Protein 6RNZ (pdb70)

Secondary structure (DSSP, 8-state):
--HHHHHHHHHHHTT--HHHHHHHHT--HHHHHHHHHTSSPPPHHHHHHHHHHTTS-HHHHHTT--/--HHHHHHHHHHHTT--HHHHHHHHT--HHHHHHHHHTSS---HHHHHHHHHHTT--HHHHHTT--

B-factor: mean 19.02, std 15.64, range [5.88, 116.11]

InterPro domains:
  IPR001387 Cro/C1-type, helix-turn-helix domain [PF01381] (7-60)
  IPR001387 Cro/C1-type, helix-turn-helix domain [PS50943] (7-61)
  IPR001387 Cro/C1-type, helix-turn-helix domain [SM00530] (6-61)
  IPR001387 Cro/C1-type, helix-turn-helix domain [cd00093] (5-61)
 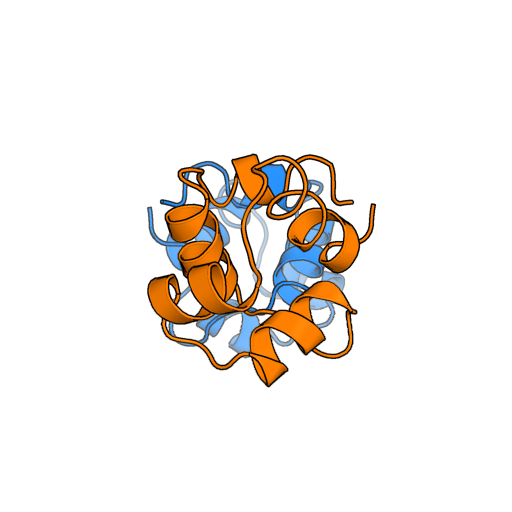 IPR010982 Lambda repressor-like, DNA-binding domain superfamily [G3DSA:1.10.260.40] (1-67)
  IPR010982 Lambda repressor-like, DNA-binding domain superfamily [SSF47413] (1-66)
  IPR050807 Transcriptional regulat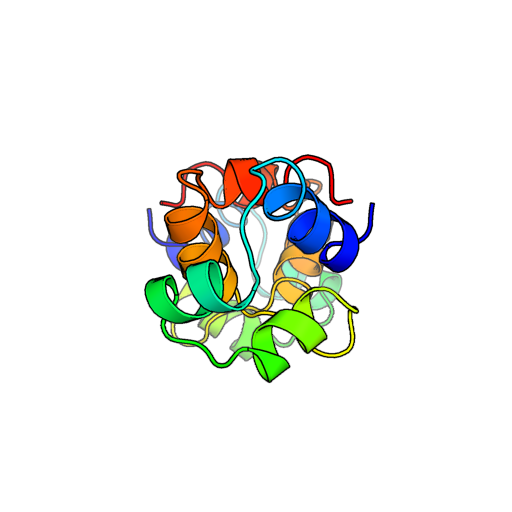or/dioxygenase, bacterial-type [PTHR46797] (2-64)

CATH classification: 1.10.260.40

Sequence (132 aa):
MKLHERLRELRSSEERGLRLKDVAEVAQISVPYLSDLERRGRTTNPSLLETLQTLAGAYNITVHDLLEGVEMKLHERLREELRSSEERGLRLKDVAEVAQISVPYLSDLERGRTTNPSLLETLQTLAGAYNITVVHDLLEGVE

Nearest PDB structures (foldseek):
  6rnz-assembly2_B  TM=1.015E+00  e=2.148E-10  Deinococcus deserti
  6jq1-assembly1_A  TM=9.965E-01  e=1.510E-09  Deinococcus geothermalis DSM 11300
  6rnx-assembly1_B  TM=9.861E-01  e=2.314E-09  Deinococcus deserti VCD115
  6rnx-assembly1_A  TM=9.970E-01  e=3.769E-09  Deinococcus deserti VCD115
  1y7y-assembly1_B  TM=9.563E-01  e=2.634E-04  Aeromonas hydrophila

Foldseek 3Di:
DALLCLLVCLCVVVVHDLVVQCVQLVHDSVVSVCSNVVVDDDDVVSLQSSCVSSVHGSVVSCVPHD/DALLCLLVCLQVVVVHDLVVLCVQLVHDSVVNVCSNVVVDDDDPVSLQSSCVSSVHGSVVSCPPHD

Solvent-accessible surface area: 7805 Å² total; per-residue (Å²): 79,122,28,60,81,29,2,151,65,2,38,75,109,87,68,58,154,48,134,53,4,3,138,99,4,164,44,61,54,88,79,0,22,42,1,11,130,34,184,44,127,13,56,22,126,23,0,101,53,0,2,46,20,4,137,35,70,24,68,54,0,5,104,50,18,172,75,131,31,45,80,29,2,92,72,2,32,75,104,88,69,71,145,44,124,46,6,2,119,95,6,159,41,60,60,94,69,1,21,32,1,2,131,32,169,38,128,9,54,22,128,23,0,91,54,0,3,45,20,3,136,34,68,19,67,54,0,10,107,51,18,186

Organism: Deinococcus deserti (strain DSM 17065 / CIP 109153 / LMG 22923 / VCD115) (NCBI:txid546414)

Radius of gyration: 16.01 Å; Cα contacts (8 Å, |Δi|>4): 156; chains: 2; bounding box: 38×36×21 Å

Structure (mmCIF, N/CA/C/O backbone):
data_6RNZ
#
_entry.id   6RNZ
#
_cell.length_a   38.257
_cell.length_b   43.227
_cell.length_c   45.870
_cell.angle_alpha   90.00
_cell.angle_beta   106.66
_cell.angle_gamma   90.00
#
_symmetry.space_group_name_H-M   'P 1 21 1'
#
loop_
_entity.id
_entity.type
_entity.pdbx_description
1 polymer 'HTH-type transcriptional regulator DdrOC'
2 non-polymer GLYCEROL
3 water water
#
loop_
_atom_site.group_PDB
_atom_site.id
_atom_site.type_symbol
_atom_site.label_atom_id
_atom_site.label_alt_id
_atom_site.label_comp_id
_atom_site.label_asym_id
_atom_site.label_entity_id
_atom_site.label_seq_id
_atom_site.pdbx_PDB_ins_code
_atom_site.Cartn_x
_atom_site.Cartn_y
_atom_site.Cartn_z
_atom_site.occupancy
_atom_site.B_iso_or_equiv
_atom_site.auth_seq_id
_atom_site.auth_comp_id
_atom_site.auth_asym_id
_atom_site.auth_atom_id
_atom_site.pdbx_PDB_model_num
ATOM 1 N N . MET A 1 1 ? 7.621 -2.582 19.232 1.00 9.63 1 MET A N 1
ATOM 2 C CA . MET A 1 1 ? 7.019 -3.404 18.145 1.00 9.51 1 MET A CA 1
ATOM 3 C C . MET A 1 1 ? 6.907 -2.571 16.879 1.00 9.86 1 MET A C 1
ATOM 4 O O . MET A 1 1 ? 6.978 -1.346 16.937 1.00 10.30 1 MET A O 1
ATOM 9 N N . LYS A 1 2 ? 6.680 -3.244 15.759 1.00 10.39 2 LYS A N 1
ATOM 10 C CA . LYS A 1 2 ? 6.478 -2.555 14.500 1.00 10.09 2 LYS A CA 1
ATOM 11 C C . LYS A 1 2 ? 5.119 -1.873 14.480 1.00 8.96 2 LYS A C 1
ATOM 12 O O . LYS A 1 2 ? 4.192 -2.361 15.072 1.00 8.23 2 LYS A O 1
ATOM 18 N N . LEU A 1 3 ? 5.034 -0.746 13.784 1.00 9.24 3 LEU A N 1
ATOM 19 C CA . LEU A 1 3 ? 3.764 -0.096 13.685 1.00 7.68 3 LEU A CA 1
ATOM 20 C C . LEU A 1 3 ? 2.667 -1.006 13.182 1.00 7.14 3 LEU A C 1
ATOM 21 O O . LEU A 1 3 ? 1.548 -0.974 13.697 1.00 7.17 3 LEU A O 1
ATOM 26 N N . HIS A 1 4 ? 2.957 -1.838 12.160 1.00 7.65 4 HIS A N 1
ATOM 27 C CA . HIS A 1 4 ? 1.920 -2.748 11.710 1.00 7.29 4 HIS A CA 1
ATOM 28 C C . HIS A 1 4 ? 1.404 -3.698 12.762 1.00 8.28 4 HIS A C 1
ATOM 29 O O . HIS A 1 4 ? 0.196 -3.996 12.779 1.00 8.66 4 HIS A O 1
ATOM 36 N N . GLU A 1 5 ? 2.353 -4.199 13.558 1.00 8.21 5 GLU A N 1
ATOM 37 C CA . GLU A 1 5 ? 1.977 -5.053 14.665 1.00 8.06 5 GLU A CA 1
ATOM 38 C C . GLU A 1 5 ? 1.070 -4.354 15.701 1.00 7.14 5 GLU A C 1
ATOM 39 O O . GLU A 1 5 ? 0.115 -4.961 16.192 1.00 8.05 5 GLU A O 1
ATOM 45 N N . ARG A 1 6 ? 1.404 -3.129 15.951 1.00 7.08 6 ARG A N 1
ATOM 46 C CA . ARG A 1 6 ? 0.551 -2.314 16.820 1.00 7.22 6 ARG A CA 1
ATOM 47 C C . ARG A 1 6 ? -0.823 -2.105 16.263 1.00 6.46 6 ARG A C 1
ATOM 48 O O . ARG A 1 6 ? -1.850 -2.228 17.000 1.00 7.13 6 ARG A O 1
ATOM 56 N N . LEU A 1 7 ? -0.928 -1.775 14.957 1.00 6.77 7 LEU A N 1
ATOM 57 C CA . LEU A 1 7 ? -2.263 -1.609 14.370 1.00 6.60 7 LEU A CA 1
ATOM 58 C C . LEU A 1 7 ? -3.106 -2.906 14.536 1.00 7.45 7 LEU A C 1
ATOM 59 O O . LEU A 1 7 ? -4.287 -2.847 14.847 1.00 8.34 7 LEU A O 1
ATOM 64 N N . ARG A 1 8 ? -2.451 -4.037 14.222 1.00 7.85 8 ARG A N 1
ATOM 65 C CA . ARG A 1 8 ? -3.175 -5.264 14.359 1.00 8.04 8 ARG A CA 1
ATOM 66 C C . ARG A 1 8 ? -3.608 -5.546 15.788 1.00 8.23 8 ARG A C 1
ATOM 67 O O . ARG A 1 8 ? -4.766 -5.949 16.050 1.00 9.08 8 ARG A O 1
ATOM 75 N N . GLU A 1 9 ? -2.717 -5.298 16.736 1.00 7.86 9 GLU A N 1
ATOM 76 C CA . GLU A 1 9 ? -3.012 -5.455 18.183 1.00 7.64 9 GLU A CA 1
ATOM 77 C C . GLU A 1 9 ? -4.174 -4.613 18.611 1.00 7.39 9 GLU A C 1
ATOM 78 O O . GLU A 1 9 ? -5.084 -5.062 19.334 1.00 7.84 9 GLU A O 1
ATOM 84 N N . LEU A 1 10 ? -4.218 -3.355 18.152 1.00 7.26 10 LEU A N 1
ATOM 85 C CA . LEU A 1 10 ? -5.296 -2.457 18.613 1.00 6.87 10 LEU A CA 1
ATOM 86 C C . LEU A 1 10 ? -6.693 -3.001 18.220 1.00 7.06 10 LEU A C 1
ATOM 87 O O . LEU A 1 10 ? -7.661 -2.960 18.960 1.00 8.01 10 LEU A O 1
ATOM 92 N N . ARG A 1 11 ? -6.767 -3.533 16.996 1.00 6.22 11 ARG A N 1
ATOM 93 C CA . ARG A 1 11 ? -8.050 -4.134 16.506 1.00 7.34 11 ARG A CA 1
ATOM 94 C C . ARG A 1 11 ? -8.351 -5.401 17.297 1.00 7.95 11 ARG A C 1
ATOM 95 O O . ARG A 1 11 ? -9.470 -5.592 17.740 1.00 8.36 11 ARG A O 1
ATOM 103 N N A SER A 1 12 ? -7.365 -6.314 17.253 0.70 7.61 12 SER A N 1
ATOM 104 N N B SER A 1 12 ? -7.370 -6.315 17.273 0.30 7.94 12 SER A N 1
ATOM 105 C CA A SER A 1 12 ? -7.566 -7.657 17.879 0.70 8.61 12 SER A CA 1
ATOM 106 C CA B SER A 1 12 ? -7.570 -7.650 17.879 0.30 8.90 12 SER A CA 1
ATOM 107 C C A SER A 1 12 ? -7.991 -7.550 19.370 0.70 7.88 12 SER A C 1
ATOM 108 C C B SER A 1 12 ? -7.942 -7.548 19.360 0.30 8.23 12 SER A C 1
ATOM 109 O O A SER A 1 12 ? -8.930 -8.179 19.863 0.70 8.34 12 SER A O 1
ATOM 110 O O B SER A 1 12 ? -8.847 -8.210 19.837 0.30 8.96 12 SER A O 1
ATOM 115 N N . GLU A 1 13 ? -7.300 -6.628 20.086 1.00 7.77 13 GLU A N 1
ATOM 116 C CA A GLU A 1 13 ? -7.578 -6.531 21.517 0.70 7.83 13 GLU A CA 1
ATOM 117 C CA B GLU A 1 13 ? -7.600 -6.558 21.515 0.30 7.87 13 GLU A CA 1
ATOM 118 C C . GLU A 1 13 ? -8.978 -6.056 21.838 1.00 7.05 13 GLU A C 1
ATOM 119 O O . GLU A 1 13 ? -9.481 -6.240 22.913 1.00 8.79 13 GLU A O 1
ATOM 130 N N . ARG A 1 14 ? -9.547 -5.320 20.874 1.00 7.35 14 ARG A N 1
ATOM 131 C CA . ARG A 1 14 ? -10.903 -4.792 20.970 1.00 7.62 14 ARG A CA 1
ATOM 132 C C . ARG A 1 14 ? -11.987 -5.781 20.380 1.00 7.33 14 ARG A C 1
ATOM 133 O O . ARG A 1 14 ? -13.170 -5.517 20.457 1.00 9.70 14 ARG A O 1
ATOM 141 N N . GLY A 1 15 ? -11.525 -6.908 19.807 1.00 8.58 15 GLY A N 1
ATOM 142 C CA . GLY A 1 15 ? -12.454 -7.932 19.302 1.00 9.90 15 GLY A CA 1
ATOM 143 C C . GLY A 1 15 ? -13.219 -7.483 18.068 1.00 10.01 15 GLY A C 1
ATOM 144 O O . GLY A 1 15 ? -14.340 -7.987 17.828 1.00 12.15 15 GLY A O 1
ATOM 145 N N . LEU A 1 16 ? -12.630 -6.560 17.283 1.00 10.89 16 LEU A N 1
ATOM 146 C CA . LEU A 1 16 ? -13.315 -5.979 16.114 1.00 10.71 16 LEU A CA 1
ATOM 147 C C . LEU A 1 16 ? -12.864 -6.647 14.831 1.00 12.89 16 LEU A C 1
ATOM 148 O O . LEU A 1 16 ? -11.731 -7.118 14.669 1.00 12.54 16 LEU A O 1
ATOM 153 N N . ARG A 1 17 ? -13.838 -6.768 13.920 1.00 15.43 17 ARG A N 1
ATOM 154 C CA . ARG A 1 17 ? -13.566 -7.346 12.565 1.00 16.41 17 ARG A CA 1
ATOM 155 C C . ARG A 1 17 ? -12.936 -6.223 11.677 1.00 15.05 17 ARG A C 1
ATOM 156 O O . ARG A 1 17 ? -13.300 -5.090 11.815 1.00 14.95 17 ARG A O 1
ATOM 164 N N . LEU A 1 18 ? -12.178 -6.655 10.680 1.00 15.21 18 LEU A N 1
ATOM 165 C CA . LEU A 1 18 ? -11.685 -5.704 9.675 1.00 13.24 18 LEU A CA 1
ATOM 166 C C . LEU A 1 18 ? -12.786 -4.897 9.054 1.00 15.13 18 LEU A C 1
ATOM 167 O O . LEU A 1 18 ? -12.645 -3.682 8.863 1.00 17.79 18 LEU A O 1
ATOM 172 N N . LYS A 1 19 ? -13.851 -5.574 8.644 1.00 19.62 19 LYS A N 1
ATOM 173 C CA . LYS A 1 19 ? -14.946 -4.851 8.016 1.00 21.02 19 LYS A CA 1
ATOM 174 C C . LYS A 1 19 ? -15.591 -3.760 8.830 1.00 21.71 19 LYS A C 1
ATOM 175 O O . LYS A 1 19 ? -15.935 -2.689 8.303 1.00 26.25 19 LYS A O 1
ATOM 181 N N . ASP A 1 20 ? -15.669 -3.992 10.136 1.00 20.77 20 ASP A N 1
ATOM 182 C CA . ASP A 1 20 ? -16.331 -3.117 11.136 1.00 28.26 20 ASP A CA 1
ATOM 183 C C . ASP A 1 20 ? -15.425 -1.840 11.113 1.00 21.97 20 ASP A C 1
ATOM 184 O O . ASP A 1 20 ? -15.874 -0.686 11.083 1.00 23.14 20 ASP A O 1
ATOM 189 N N . VAL A 1 21 ? -14.130 -2.067 11.308 1.00 14.79 21 VAL A N 1
ATOM 190 C CA . VAL A 1 21 ? -13.170 -0.939 11.379 1.00 13.98 21 VAL A CA 1
ATOM 191 C C . VAL A 1 21 ? -13.121 -0.149 10.096 1.00 13.83 21 VAL A C 1
ATOM 192 O O . VAL A 1 21 ? -13.051 1.089 10.110 1.00 16.27 21 VAL A O 1
ATOM 196 N N . ALA A 1 22 ? -12.964 -0.917 9.006 1.00 15.17 22 ALA A N 1
ATOM 197 C CA . ALA A 1 22 ? -12.827 -0.251 7.707 1.00 14.74 22 ALA A CA 1
ATOM 198 C C . ALA A 1 22 ? -14.031 0.657 7.443 1.00 18.88 22 ALA A C 1
ATOM 199 O O . ALA A 1 22 ? -13.886 1.723 6.895 1.00 19.63 22 ALA A O 1
ATOM 201 N N . GLU A 1 23 ? -15.213 0.182 7.803 1.00 20.61 23 GLU A N 1
ATOM 202 C CA . GLU A 1 23 ? -16.408 0.960 7.538 1.00 24.00 23 GLU A CA 1
ATOM 203 C C . GLU A 1 23 ? -16.368 2.280 8.292 1.00 22.78 23 GLU A C 1
ATOM 204 O O . GLU A 1 23 ? -16.583 3.336 7.753 1.00 24.81 23 GLU A O 1
ATOM 210 N N . VAL A 1 24 ? -16.029 2.201 9.595 1.00 22.02 24 VAL A N 1
ATOM 211 C CA . VAL A 1 24 ? -15.883 3.411 10.381 1.00 22.49 24 VAL A CA 1
ATOM 212 C C . VAL A 1 24 ? -14.807 4.351 9.872 1.00 22.08 24 VAL A C 1
ATOM 213 O O . VAL A 1 24 ? -15.025 5.564 9.840 1.00 22.08 24 VAL A O 1
ATOM 217 N N . ALA A 1 25 ? -13.660 3.773 9.477 1.00 18.30 25 ALA A N 1
ATOM 218 C CA . ALA A 1 25 ? -12.556 4.572 9.051 1.00 17.06 25 ALA A CA 1
ATOM 219 C C . ALA A 1 25 ? -12.726 5.039 7.609 1.00 19.14 25 ALA A C 1
ATOM 220 O O . ALA A 1 25 ? -11.980 5.820 7.165 1.00 20.71 25 ALA A O 1
ATOM 222 N N . GLN A 1 26 ? -13.718 4.511 6.907 1.00 17.79 26 GLN A N 1
ATOM 223 C CA . GLN A 1 26 ? -13.924 4.795 5.517 1.00 19.84 26 GLN A CA 1
ATOM 224 C C . GLN A 1 26 ? -12.761 4.474 4.614 1.00 16.93 26 GLN A C 1
ATOM 225 O O . GLN A 1 26 ? -12.401 5.235 3.667 1.00 20.89 26 GLN A O 1
ATOM 231 N N . ILE A 1 27 ? -12.158 3.349 4.934 1.00 17.29 27 ILE A N 1
ATOM 232 C CA . ILE A 1 27 ? -11.152 2.747 4.108 1.00 15.53 27 ILE A CA 1
ATOM 233 C C . ILE A 1 27 ? -11.561 1.372 3.660 1.00 16.08 27 ILE A C 1
ATOM 234 O O . ILE A 1 27 ? -12.558 0.798 4.135 1.00 18.08 27 ILE A O 1
ATOM 239 N N . SER A 1 28 ? -10.861 0.826 2.690 1.00 13.14 28 SER A N 1
ATOM 240 C CA . SER A 1 28 ? -11.178 -0.497 2.265 1.00 13.65 28 SER A CA 1
ATOM 241 C C . SER A 1 28 ? -10.580 -1.522 3.223 1.00 12.71 28 SER A C 1
ATOM 242 O O . SER A 1 28 ? -9.535 -1.332 3.867 1.00 11.69 28 SER A O 1
ATOM 245 N N . VAL A 1 29 ? -11.213 -2.692 3.273 1.00 15.35 29 VAL A N 1
ATOM 246 C CA . VAL A 1 29 ? -10.697 -3.802 4.007 1.00 14.37 29 VAL A CA 1
ATOM 247 C C . VAL A 1 29 ? -9.335 -4.241 3.533 1.00 12.88 29 VAL A C 1
ATOM 248 O O . VAL A 1 29 ? -8.504 -4.397 4.366 1.00 13.46 29 VAL A O 1
ATOM 252 N N . PRO A 1 30 ? -9.091 -4.356 2.227 1.00 13.11 30 PRO A N 1
ATOM 253 C CA . PRO A 1 30 ? -7.798 -4.752 1.849 1.00 13.20 30 PRO A CA 1
ATOM 254 C C . PRO A 1 30 ? -6.677 -3.743 2.168 1.00 10.71 30 PRO A C 1
ATOM 255 O O . PRO A 1 30 ? -5.594 -4.114 2.553 1.00 12.17 30 PRO A O 1
ATOM 259 N N . TYR A 1 31 ? -6.999 -2.438 2.155 1.00 9.62 31 TYR A N 1
ATOM 260 C CA . TYR A 1 31 ? -6.013 -1.400 2.579 1.00 9.18 31 TYR A CA 1
ATOM 261 C C . TYR A 1 31 ? -5.712 -1.592 4.074 1.00 9.22 31 TYR A C 1
ATOM 262 O O . TYR A 1 31 ? -4.551 -1.572 4.472 1.00 8.16 31 TYR A O 1
ATOM 271 N N . LEU A 1 32 ? -6.721 -1.745 4.899 1.00 9.31 32 LEU A N 1
ATOM 272 C CA . LEU A 1 32 ? -6.466 -1.950 6.297 1.00 9.64 32 LEU A CA 1
ATOM 273 C C . LEU A 1 32 ? -5.672 -3.227 6.532 1.00 9.69 32 LEU A C 1
ATOM 274 O O . LEU A 1 32 ? -4.774 -3.193 7.398 1.00 9.70 32 LEU A O 1
ATOM 279 N N . SER A 1 33 ? -6.001 -4.314 5.830 1.00 10.43 33 SER A N 1
ATOM 280 C CA . SER A 1 33 ? -5.209 -5.507 5.966 1.00 10.95 33 SER A CA 1
ATOM 281 C C . SER A 1 33 ? -3.781 -5.250 5.620 1.00 9.30 33 SER A C 1
ATOM 282 O O . SER A 1 33 ? -2.837 -5.701 6.298 1.00 11.05 33 SER A O 1
ATOM 2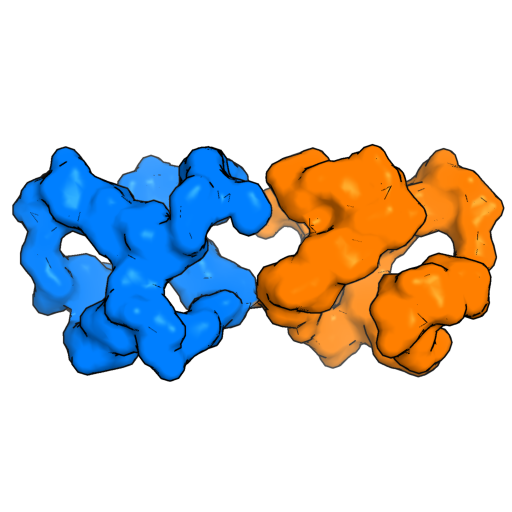85 N N . ASP A 1 34 ? -3.530 -4.538 4.498 1.00 10.56 34 ASP A N 1
ATOM 286 C CA . ASP A 1 34 ? -2.155 -4.204 4.111 1.00 10.02 34 ASP A CA 1
ATOM 287 C C . ASP A 1 34 ? -1.433 -3.386 5.206 1.00 9.87 34 ASP A C 1
ATOM 288 O O . ASP A 1 34 ? -0.236 -3.588 5.389 1.00 11.27 34 ASP A O 1
ATOM 293 N N . LEU A 1 35 ? -2.167 -2.451 5.760 1.00 8.66 35 LEU A N 1
ATOM 294 C CA . LEU A 1 35 ? -1.594 -1.721 6.903 1.00 8.73 35 LEU A CA 1
ATOM 295 C C . LEU A 1 35 ? -1.153 -2.635 8.068 1.00 8.09 35 LEU A C 1
ATOM 296 O O . LEU A 1 35 ? -0.088 -2.494 8.613 1.00 9.53 35 LEU A O 1
ATOM 301 N N . GLU A 1 36 ? -2.034 -3.566 8.409 1.00 8.16 36 GLU A N 1
ATOM 302 C CA . GLU A 1 36 ? -1.796 -4.446 9.531 1.00 8.81 36 GLU A CA 1
ATOM 303 C C . GLU A 1 36 ? -0.689 -5.456 9.207 1.00 10.67 36 GLU A C 1
ATOM 304 O O . GLU A 1 36 ? -0.056 -5.979 10.119 1.00 11.14 36 GLU A O 1
ATOM 310 N N . ARG A 1 37 ? -0.474 -5.754 7.922 1.00 11.30 37 ARG A N 1
ATOM 311 C CA A ARG A 1 37 ? 0.594 -6.667 7.492 0.50 11.71 37 ARG A CA 1
ATOM 312 C CA B ARG A 1 37 ? 0.609 -6.672 7.491 0.50 12.13 37 ARG A CA 1
ATOM 313 C C . ARG A 1 37 ? 1.900 -5.976 7.246 1.00 11.11 37 ARG A C 1
ATOM 314 O O . ARG A 1 37 ? 2.914 -6.641 7.039 1.00 15.37 37 ARG A O 1
ATOM 329 N N . GLY A 1 38 ? 1.889 -4.669 7.253 1.00 10.44 38 GLY A N 1
ATOM 330 C CA . GLY A 1 38 ? 3.088 -3.898 6.952 1.00 11.20 38 GLY A CA 1
ATOM 331 C C . GLY A 1 38 ? 3.453 -3.818 5.477 1.00 13.84 38 GLY A C 1
ATOM 332 O O . GLY A 1 38 ? 4.589 -3.405 5.160 1.00 17.30 38 GLY A O 1
ATOM 333 N N . ARG A 1 39 ? 2.436 -4.068 4.626 1.00 12.71 39 ARG A N 1
ATOM 334 C CA . ARG A 1 39 ? 2.676 -3.981 3.194 1.00 14.75 39 ARG A CA 1
ATOM 335 C C . ARG A 1 39 ? 2.573 -2.552 2.639 1.00 15.92 39 ARG A C 1
ATOM 336 O O . ARG A 1 39 ? 3.012 -2.279 1.484 1.00 21.99 39 ARG A O 1
ATOM 344 N N . THR A 1 40 ? 1.995 -1.648 3.396 1.00 12.80 40 THR A N 1
ATOM 345 C CA A THR A 1 40 ? 1.888 -0.258 3.011 0.50 13.41 40 THR A CA 1
ATOM 346 C CA B THR A 1 40 ? 1.877 -0.229 3.041 0.50 14.11 40 THR A CA 1
ATOM 347 C C . THR A 1 40 ? 2.032 0.553 4.323 1.00 12.58 40 THR A C 1
ATOM 348 O O . THR A 1 40 ? 1.658 0.053 5.393 1.00 12.06 40 THR A O 1
ATOM 355 N N . ASN A 1 41 ? 2.587 1.760 4.199 1.00 13.05 41 ASN A N 1
ATOM 356 C CA . ASN A 1 41 ? 2.767 2.613 5.376 1.00 13.51 41 ASN A CA 1
ATOM 357 C C . ASN A 1 41 ? 1.701 3.656 5.455 1.00 11.07 41 ASN A C 1
ATOM 358 O O . ASN A 1 41 ? 1.387 4.355 4.475 1.00 12.85 41 ASN A O 1
ATOM 363 N N . PRO A 1 42 ? 1.128 3.834 6.660 1.00 9.51 42 PRO A N 1
ATOM 364 C CA . PRO A 1 42 ? 0.130 4.837 6.810 1.00 9.93 42 PRO A CA 1
ATOM 365 C C . PRO A 1 42 ? 0.654 6.246 6.951 1.00 9.36 42 PRO A C 1
ATOM 366 O O . PRO A 1 42 ? 1.694 6.462 7.593 1.00 10.91 42 PRO A O 1
ATOM 370 N N . SER A 1 43 ? -0.079 7.193 6.374 1.00 9.26 43 SER A N 1
ATOM 371 C CA . SER A 1 43 ? 0.179 8.574 6.661 1.00 10.09 43 SER A CA 1
ATOM 372 C C . SER A 1 43 ? -0.267 8.941 8.055 1.00 9.47 43 SER A C 1
ATOM 373 O O . SER A 1 43 ? -1.054 8.218 8.720 1.00 8.94 43 SER A O 1
ATOM 376 N N . LEU A 1 44 ? 0.135 10.117 8.526 1.00 10.49 44 LEU A N 1
ATOM 377 C CA A LEU A 1 44 ? -0.401 10.621 9.762 0.50 10.62 44 LEU A CA 1
ATOM 378 C CA B LEU A 1 44 ? -0.419 10.584 9.802 0.50 10.37 44 LEU A CA 1
ATOM 379 C C . LEU A 1 44 ? -1.908 10.748 9.785 1.00 11.33 44 LEU A C 1
ATOM 380 O O . LEU A 1 44 ? -2.558 10.423 10.791 1.00 11.03 44 LEU A O 1
ATOM 389 N N . GLU A 1 45 ? -2.461 11.205 8.670 1.00 10.76 45 GLU A N 1
ATOM 390 C CA . GLU A 1 45 ? -3.902 11.370 8.561 1.00 11.42 45 GLU A CA 1
ATOM 391 C C . GLU A 1 45 ? -4.606 9.982 8.758 1.00 9.86 45 GLU A C 1
ATOM 392 O O . GLU A 1 45 ? -5.608 9.860 9.440 1.00 10.28 45 GLU A O 1
ATOM 398 N N . THR A 1 46 ? -4.057 8.989 8.110 1.00 9.97 46 THR A N 1
ATOM 399 C CA . THR A 1 46 ? -4.592 7.626 8.299 1.00 9.41 46 THR A CA 1
ATOM 400 C C . THR A 1 46 ? -4.518 7.176 9.762 1.00 8.33 46 THR A C 1
ATOM 401 O O . THR A 1 46 ? -5.489 6.578 10.273 1.00 8.79 46 THR A O 1
ATOM 405 N N . LEU A 1 47 ? -3.361 7.440 10.376 1.00 7.59 47 LEU A N 1
ATOM 406 C CA . LEU A 1 47 ? -3.276 7.121 11.797 1.00 8.53 47 LEU A CA 1
ATOM 407 C C . LEU A 1 47 ? -4.317 7.814 12.654 1.00 8.35 47 LEU A C 1
ATOM 408 O O . LEU A 1 47 ? -4.864 7.248 13.584 1.00 8.75 47 LEU A O 1
ATOM 413 N N . GLN A 1 48 ? -4.608 9.089 12.340 1.00 8.57 48 GLN A N 1
ATOM 414 C CA . GLN A 1 48 ? -5.698 9.797 13.022 1.00 10.14 48 GLN A CA 1
ATOM 415 C C . GLN A 1 48 ? -7.014 9.144 12.858 1.00 10.32 48 GLN A C 1
ATOM 416 O O . GLN A 1 48 ? -7.796 8.981 13.816 1.00 12.17 48 GLN A O 1
ATOM 422 N N . THR A 1 49 ? -7.310 8.689 11.641 1.00 9.73 49 THR A N 1
ATOM 423 C CA . THR A 1 49 ? -8.611 8.060 11.385 1.00 10.76 49 THR A CA 1
ATOM 424 C C . THR A 1 49 ? -8.699 6.695 12.139 1.00 10.64 49 THR A C 1
ATOM 425 O O . THR A 1 49 ? -9.735 6.426 12.757 1.00 10.77 49 THR A O 1
ATOM 429 N N . LEU A 1 50 ? -7.637 5.945 12.165 1.00 8.63 50 LEU A N 1
ATOM 430 C CA . LEU A 1 50 ? -7.682 4.702 12.922 1.00 8.00 50 LEU A CA 1
ATOM 431 C C . LEU A 1 50 ? -7.730 4.921 14.430 1.00 7.82 50 LEU A C 1
ATOM 432 O O . LEU A 1 50 ? -8.444 4.219 15.109 1.00 7.81 50 LEU A O 1
ATOM 437 N N . ALA A 1 51 ? -6.932 5.911 14.905 1.00 7.48 51 ALA A N 1
ATOM 438 C CA . ALA A 1 51 ? -7.021 6.220 16.298 1.00 7.88 51 ALA A CA 1
ATOM 439 C C . ALA A 1 51 ? -8.502 6.540 16.668 1.00 8.15 51 ALA A C 1
ATOM 440 O O . ALA A 1 51 ? -9.029 6.037 17.698 1.00 8.64 51 ALA A O 1
ATOM 442 N N . GLY A 1 52 ? -9.189 7.337 15.854 1.00 9.64 52 GLY A N 1
ATOM 443 C CA . GLY A 1 52 ? -10.581 7.609 16.151 1.00 9.68 52 GLY A CA 1
ATOM 444 C C . GLY A 1 52 ? -11.446 6.356 16.144 1.00 8.35 52 GLY A C 1
ATOM 445 O O . GLY A 1 52 ? -12.286 6.193 17.058 1.00 10.99 52 GLY A O 1
ATOM 446 N N . ALA A 1 53 ? -11.213 5.457 15.178 1.00 10.34 53 ALA A N 1
ATOM 447 C CA . ALA A 1 53 ? -11.953 4.200 15.200 1.00 10.45 53 ALA A CA 1
ATOM 448 C C . ALA A 1 53 ? -11.754 3.335 16.473 1.00 8.81 53 ALA A C 1
ATOM 449 O O . ALA A 1 53 ? -12.688 2.652 16.855 1.00 10.66 53 ALA A O 1
ATOM 451 N N . TYR A 1 54 ? -10.572 3.438 17.062 1.00 7.62 54 TYR A N 1
ATOM 452 C CA . TYR A 1 54 ? -10.221 2.680 18.239 1.00 8.42 54 TYR A CA 1
ATOM 453 C C . TYR A 1 54 ? -10.462 3.469 19.507 1.00 8.29 54 TYR A C 1
ATOM 454 O O . TYR A 1 54 ? -10.096 3.009 20.609 1.00 8.52 54 TYR A O 1
ATOM 463 N N . ASN A 1 55 ? -11.089 4.669 19.410 1.00 8.54 55 ASN A N 1
ATOM 464 C CA . ASN A 1 55 ? -11.369 5.517 20.590 1.00 7.89 55 ASN A CA 1
ATOM 465 C C . ASN A 1 55 ? -10.095 5.875 21.343 1.00 7.68 55 ASN A C 1
ATOM 466 O O . ASN A 1 55 ? -10.154 5.903 22.602 1.00 10.29 55 ASN A O 1
ATOM 471 N N . ILE A 1 56 ? -9.037 6.177 20.662 1.00 7.32 56 ILE A N 1
ATOM 472 C CA . ILE A 1 56 ? -7.809 6.617 21.266 1.00 7.69 56 ILE A CA 1
ATOM 473 C C . ILE A 1 56 ? -7.246 7.825 20.520 1.00 7.73 56 ILE A C 1
ATOM 474 O O . ILE A 1 56 ? -7.771 8.219 19.481 1.00 8.02 56 ILE A O 1
ATOM 479 N N . THR A 1 57 ? -6.168 8.351 21.001 1.00 7.67 57 THR A N 1
ATOM 480 C CA . THR A 1 57 ? -5.420 9.378 20.306 1.00 6.93 57 THR A CA 1
ATOM 481 C C . THR A 1 57 ? -4.284 8.809 19.533 1.00 6.22 57 THR A C 1
ATOM 482 O O . THR A 1 57 ? -3.888 7.653 19.737 1.00 6.90 57 THR A O 1
ATOM 486 N N . VAL A 1 58 ? -3.704 9.579 18.600 1.00 6.35 58 VAL A N 1
ATOM 487 C CA . VAL A 1 58 ? -2.509 9.096 17.907 1.00 6.76 58 VAL A CA 1
ATOM 488 C C . VAL A 1 58 ? -1.362 8.878 18.888 1.00 5.88 58 VAL A C 1
ATOM 489 O O . VAL A 1 58 ? -0.543 7.978 18.729 1.00 7.18 58 VAL A O 1
ATOM 493 N N . HIS A 1 59 ? -1.302 9.708 19.974 1.00 6.78 59 HIS A N 1
ATOM 494 C CA . HIS A 1 59 ? -0.331 9.502 21.039 1.00 6.52 59 HIS A CA 1
ATOM 495 C C . HIS A 1 59 ? -0.422 8.095 21.672 1.00 5.96 59 HIS A C 1
ATOM 496 O O . HIS A 1 59 ? 0.547 7.409 21.760 1.00 7.75 59 HIS A O 1
ATOM 503 N N . ASP A 1 60 ? -1.640 7.730 21.955 1.00 5.99 60 ASP A N 1
ATOM 504 C CA . ASP A 1 60 ? -1.945 6.374 22.468 1.00 6.01 60 ASP A CA 1
ATOM 505 C C . ASP A 1 60 ? -1.596 5.315 21.453 1.00 6.90 60 ASP A C 1
ATOM 506 O O . ASP A 1 60 ? -0.943 4.304 21.802 1.00 8.33 60 ASP A O 1
ATOM 511 N N . LEU A 1 61 ? -1.984 5.534 20.195 1.00 6.00 61 LEU A N 1
ATOM 512 C CA . LEU A 1 61 ? -1.776 4.542 19.136 1.00 6.77 61 LEU A CA 1
ATOM 513 C C . LEU A 1 61 ? -0.283 4.181 19.038 1.00 6.77 61 LEU A C 1
ATOM 514 O O . LEU A 1 61 ? 0.094 3.028 18.872 1.00 7.82 61 LEU A O 1
ATOM 519 N N . LEU A 1 62 ? 0.591 5.207 19.094 1.00 6.34 62 LEU A N 1
ATOM 520 C CA . LEU A 1 62 ? 2.020 4.971 18.913 1.00 7.61 62 LEU A CA 1
ATOM 521 C C . LEU A 1 62 ? 2.752 4.384 20.130 1.00 7.43 62 LEU A C 1
ATOM 522 O O . LEU A 1 62 ? 3.874 3.937 19.994 1.00 8.91 62 LEU A O 1
ATOM 527 N N . GLU A 1 63 ? 2.106 4.371 21.318 1.00 8.05 63 GLU A N 1
ATOM 528 C CA . GLU A 1 63 ? 2.700 3.769 22.445 1.00 8.47 63 GLU A CA 1
ATOM 529 C C . GLU A 1 63 ? 3.061 2.318 22.130 1.00 8.31 63 GLU A C 1
ATOM 530 O O . GLU A 1 63 ? 2.253 1.549 21.583 1.00 9.73 63 GLU A O 1
ATOM 536 N N . GLY A 1 64 ? 4.297 1.941 22.464 1.00 7.89 64 GLY A N 1
ATOM 537 C CA . GLY A 1 64 ? 4.802 0.659 22.180 1.00 8.93 64 GLY A CA 1
ATOM 538 C C . GLY A 1 64 ? 5.531 0.471 20.842 1.00 7.94 64 GLY A C 1
ATOM 539 O O . GLY A 1 64 ? 6.068 -0.616 20.587 1.00 8.98 64 GLY A O 1
ATOM 540 N N . VAL A 1 65 ? 5.550 1.535 20.019 1.00 8.20 65 VAL A N 1
ATOM 541 C CA . VAL A 1 65 ? 6.151 1.533 18.701 1.00 7.74 65 VAL A CA 1
ATOM 542 C C . VAL A 1 65 ? 7.423 2.349 18.734 1.00 7.88 65 VAL A C 1
ATOM 543 O O . VAL A 1 65 ? 7.379 3.555 19.035 1.00 8.99 65 VAL A O 1
ATOM 547 N N . GLU A 1 66 ? 8.559 1.725 18.529 1.00 9.59 66 GLU A N 1
ATOM 548 C CA . GLU A 1 66 ? 9.912 2.385 18.567 1.00 11.07 66 GLU A CA 1
ATOM 549 C C . GLU A 1 66 ? 10.339 2.960 17.270 1.00 13.91 66 GLU A C 1
ATOM 550 O O . GLU A 1 66 ? 9.769 2.512 16.236 1.00 15.26 66 GLU A O 1
ATOM 557 N N . MET B 1 1 ? -1.570 22.559 19.116 1.00 9.61 1 MET B N 1
ATOM 558 C CA . MET B 1 1 ? -1.011 23.378 18.034 1.00 8.34 1 MET B CA 1
ATOM 559 C C . MET B 1 1 ? -0.867 22.563 16.832 1.00 10.23 1 MET B C 1
ATOM 560 O O . MET B 1 1 ? -1.005 21.333 16.878 1.00 9.47 1 MET B O 1
ATOM 565 N N . LYS B 1 2 ? -0.673 23.229 15.683 1.00 9.14 2 LYS B N 1
ATOM 566 C CA . LYS B 1 2 ? -0.514 22.494 14.431 1.00 9.57 2 LYS B CA 1
ATOM 567 C C . LYS B 1 2 ? 0.843 21.796 14.447 1.00 9.71 2 LYS B C 1
ATOM 568 O O . LYS B 1 2 ? 1.834 22.324 15.005 1.00 8.45 2 LYS B O 1
ATOM 574 N N . LEU B 1 3 ? 0.944 20.655 13.733 1.00 7.76 3 LEU B N 1
ATOM 575 C CA . LEU B 1 3 ? 2.212 19.992 13.647 1.00 6.75 3 LEU B CA 1
ATOM 576 C C . LEU B 1 3 ? 3.339 20.906 13.153 1.00 6.59 3 LEU B C 1
ATOM 577 O O . LEU B 1 3 ? 4.451 20.887 13.669 1.00 6.94 3 LEU B O 1
ATOM 582 N N . HIS B 1 4 ? 3.051 21.746 12.137 1.00 7.17 4 HIS B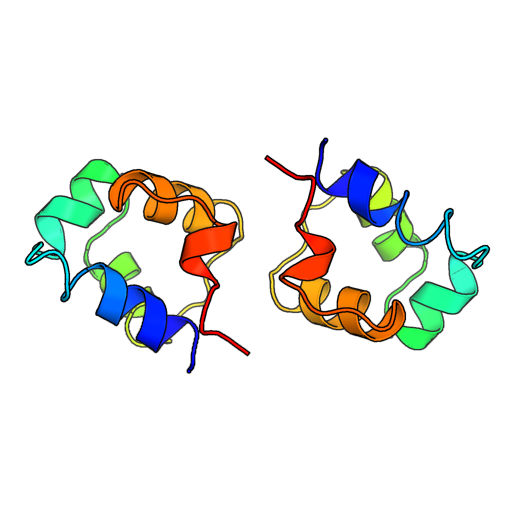 N 1
ATOM 583 C CA . HIS B 1 4 ? 4.084 22.569 11.622 1.00 7.80 4 HIS B CA 1
ATOM 584 C C . HIS B 1 4 ? 4.590 23.576 12.654 1.00 7.00 4 HIS B C 1
ATOM 585 O O . HIS B 1 4 ? 5.806 23.882 12.709 1.00 8.04 4 HIS B O 1
ATOM 592 N N . GLU B 1 5 ? 3.661 24.094 13.469 1.00 7.87 5 GLU B N 1
ATOM 593 C CA . GLU B 1 5 ? 4.013 24.984 14.581 1.00 8.40 5 GLU B CA 1
ATOM 594 C C . GLU B 1 5 ? 4.943 24.289 15.589 1.00 7.62 5 GLU B C 1
ATOM 595 O O . GLU B 1 5 ? 5.900 24.880 16.071 1.00 7.45 5 GLU B O 1
ATOM 601 N N . ARG B 1 6 ? 4.643 23.031 15.851 1.00 6.79 6 ARG B N 1
ATOM 602 C CA . ARG B 1 6 ? 5.454 22.266 16.792 1.00 6.96 6 ARG B CA 1
ATOM 603 C C . ARG B 1 6 ? 6.837 22.013 16.228 1.00 6.69 6 ARG B C 1
ATOM 604 O O . ARG B 1 6 ? 7.843 22.151 16.951 1.00 6.60 6 ARG B O 1
ATOM 612 N N . LEU B 1 7 ? 6.942 21.716 14.907 1.00 6.09 7 LEU B N 1
ATOM 613 C CA . LEU B 1 7 ? 8.286 21.533 14.326 1.00 6.91 7 LEU B CA 1
ATOM 614 C C . LEU B 1 7 ? 9.057 22.793 14.437 1.00 6.74 7 LEU B C 1
ATOM 615 O O . LEU B 1 7 ? 10.277 22.750 14.731 1.00 8.09 7 LEU B O 1
ATOM 620 N N . ARG B 1 8 ? 8.504 23.933 14.099 1.00 8.11 8 ARG B N 1
ATOM 621 C CA . ARG B 1 8 ? 9.215 25.163 14.224 1.00 8.36 8 ARG B CA 1
ATOM 622 C C . ARG B 1 8 ? 9.648 25.462 15.656 1.00 8.21 8 ARG B C 1
ATOM 623 O O . ARG B 1 8 ? 10.779 25.906 15.895 1.00 9.39 8 ARG B O 1
ATOM 631 N N . GLU B 1 9 ? 8.758 25.223 16.619 1.00 7.33 9 GLU B N 1
ATOM 632 C CA A GLU B 1 9 ? 9.004 25.448 18.070 0.30 8.44 9 GLU B CA 1
ATOM 633 C CA B GLU B 1 9 ? 8.984 25.447 18.057 0.70 8.39 9 GLU B CA 1
ATOM 634 C C . GLU B 1 9 ? 10.199 24.596 18.488 1.00 7.43 9 GLU B C 1
ATOM 635 O O . GLU B 1 9 ? 11.062 25.043 19.237 1.00 8.42 9 GLU B O 1
ATOM 646 N N . LEU B 1 10 ? 10.229 23.309 18.112 1.00 6.77 10 LEU B N 1
ATOM 647 C CA . LEU B 1 10 ? 11.290 22.472 18.536 1.00 6.93 10 LEU B CA 1
ATOM 648 C C . LEU B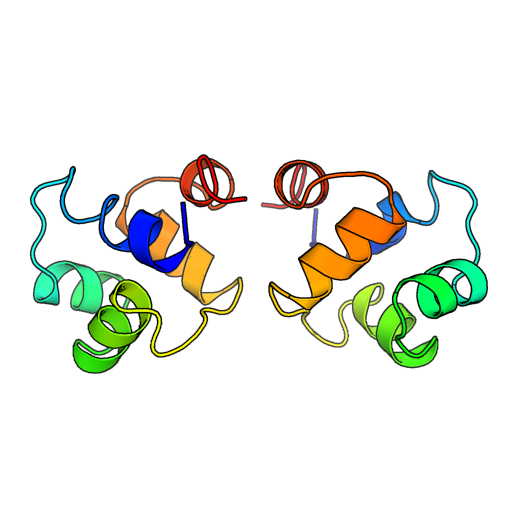 1 10 ? 12.680 23.022 18.167 1.00 7.78 10 LEU B C 1
ATOM 649 O O . LEU B 1 10 ? 13.653 22.963 18.868 1.00 7.60 10 LEU B O 1
ATOM 654 N N . ARG B 1 11 ? 12.765 23.516 16.913 1.00 6.80 11 ARG B N 1
ATOM 655 C CA . ARG B 1 11 ? 14.005 24.071 16.435 1.00 7.50 11 ARG B CA 1
ATOM 656 C C . ARG B 1 11 ? 14.339 25.407 17.188 1.00 8.31 11 ARG B C 1
ATOM 657 O O . ARG B 1 11 ? 15.459 25.609 17.649 1.00 8.30 11 ARG B O 1
ATOM 665 N N . SER B 1 12 ? 13.354 26.313 17.198 1.00 8.00 12 SER B N 1
ATOM 666 C CA A SER B 1 12 ? 13.499 27.629 17.823 0.50 8.96 12 SER B CA 1
ATOM 667 C CA B SER B 1 12 ? 13.563 27.617 17.819 0.50 8.95 12 SER B CA 1
ATOM 668 C C . SER B 1 12 ? 13.893 27.516 19.290 1.00 7.61 12 SER B C 1
ATOM 669 O O . SER B 1 12 ? 14.843 28.191 19.765 1.00 9.29 12 SER B O 1
ATOM 674 N N . GLU B 1 13 ? 13.247 26.631 20.009 1.00 7.41 13 GLU B N 1
ATOM 675 C CA A GLU B 1 13 ? 13.503 26.531 21.473 0.70 8.04 13 GLU B CA 1
ATOM 676 C CA B GLU B 1 13 ? 13.521 26.501 21.454 0.30 8.19 13 GLU B CA 1
ATOM 677 C C . GLU B 1 13 ? 14.929 26.000 21.754 1.00 6.98 13 GLU B C 1
ATOM 678 O O . GLU B 1 13 ? 15.420 26.236 22.816 1.00 8.60 13 GLU B O 1
ATOM 689 N N . ARG B 1 14 ? 15.514 25.310 20.775 1.00 7.40 14 ARG B N 1
ATOM 690 C CA . ARG B 1 14 ? 16.889 24.869 20.858 1.00 7.77 14 ARG B CA 1
ATOM 691 C C . ARG B 1 14 ? 17.954 25.837 20.299 1.00 7.52 14 ARG B C 1
ATOM 692 O O . ARG B 1 14 ? 19.128 25.553 20.407 1.00 8.72 14 ARG B O 1
ATOM 700 N N . GLY B 1 15 ? 17.495 26.935 19.709 1.00 7.68 15 GLY B N 1
ATOM 701 C CA . GLY B 1 15 ? 18.421 27.923 19.181 1.00 9.28 15 GLY B CA 1
ATOM 702 C C . GLY B 1 15 ? 19.178 27.470 17.948 1.00 9.62 15 GLY B C 1
ATOM 703 O O . GLY B 1 15 ? 20.317 27.949 17.713 1.00 10.77 15 GLY B O 1
ATOM 704 N N . LEU B 1 16 ? 18.589 26.588 17.159 1.00 9.55 16 LEU B N 1
ATOM 705 C CA . LEU B 1 16 ? 19.273 26.031 16.000 1.00 9.43 16 LEU B CA 1
ATOM 706 C C . LEU B 1 16 ? 18.853 26.714 14.723 1.00 11.17 16 LEU B C 1
ATOM 707 O O . LEU B 1 16 ? 17.725 27.144 14.565 1.00 10.81 16 LEU B O 1
ATOM 712 N N . ARG B 1 17 ? 19.804 26.719 13.803 1.00 13.78 17 ARG B N 1
ATOM 713 C CA . ARG B 1 17 ? 19.611 27.253 12.443 1.00 14.45 17 ARG B CA 1
ATOM 714 C C . ARG B 1 17 ? 18.939 26.196 11.546 1.00 15.29 17 ARG B C 1
ATOM 715 O O . ARG B 1 17 ? 19.226 25.080 11.617 1.00 12.37 17 ARG B O 1
ATOM 723 N N . LEU B 1 18 ? 18.032 26.678 10.697 1.00 14.44 18 LEU B N 1
ATOM 724 C CA . LEU B 1 18 ? 17.422 25.787 9.747 1.00 15.98 18 LEU B CA 1
ATOM 725 C C . LEU B 1 18 ? 18.428 25.005 8.938 1.00 13.29 18 LEU B C 1
ATOM 726 O O . LEU B 1 18 ? 18.259 23.812 8.780 1.00 14.92 18 LEU B O 1
ATOM 731 N N . LYS B 1 19 ? 19.454 25.704 8.429 1.00 17.19 19 LYS B N 1
ATOM 732 C CA . LYS B 1 19 ? 20.402 24.981 7.613 1.00 18.16 19 LYS B CA 1
ATOM 733 C C . LYS B 1 19 ? 21.158 23.909 8.338 1.00 17.06 19 LYS B C 1
ATOM 734 O O . LYS B 1 19 ? 21.455 22.890 7.817 1.00 21.04 19 LYS B O 1
ATOM 740 N N . ASP B 1 20 ? 21.401 24.127 9.659 1.00 15.93 20 ASP B N 1
ATOM 741 C CA . ASP B 1 20 ? 22.104 23.099 10.393 1.00 16.69 20 ASP B CA 1
ATOM 742 C C . ASP B 1 20 ? 21.249 21.887 10.662 1.00 16.36 20 ASP B C 1
ATOM 743 O O . ASP B 1 20 ? 21.726 20.734 10.612 1.00 18.75 20 ASP B O 1
ATOM 748 N N . VAL B 1 21 ? 19.964 22.113 11.018 1.00 13.92 21 VAL B N 1
ATOM 749 C CA . VAL B 1 21 ? 19.060 20.983 11.196 1.00 12.98 21 VAL B CA 1
ATOM 750 C C . VAL B 1 21 ? 18.904 20.189 9.896 1.00 13.37 21 VAL B C 1
ATOM 751 O O . VAL B 1 21 ? 18.933 18.954 9.907 1.00 15.11 21 VAL B O 1
ATOM 755 N N . ALA B 1 22 ? 18.670 20.904 8.817 1.00 13.12 22 ALA B N 1
ATOM 756 C CA . ALA B 1 22 ? 18.496 20.238 7.502 1.00 14.83 22 ALA B CA 1
ATOM 757 C C . ALA B 1 22 ? 19.693 19.353 7.163 1.00 17.20 22 ALA B C 1
ATOM 758 O O . ALA B 1 22 ? 19.556 18.250 6.704 1.00 18.09 22 ALA B O 1
ATOM 760 N N . GLU B 1 23 ? 20.897 19.836 7.445 1.00 16.99 23 GLU B N 1
ATOM 761 C CA . GLU B 1 23 ? 22.102 19.077 7.160 1.00 21.19 23 GLU B CA 1
ATOM 762 C C . GLU B 1 23 ? 22.095 17.790 8.012 1.00 21.43 23 GLU B C 1
ATOM 763 O O . GLU B 1 23 ? 22.272 16.714 7.490 1.00 23.68 23 GLU B O 1
ATOM 769 N N . VAL B 1 24 ? 21.798 17.885 9.333 1.00 18.59 24 VAL B N 1
ATOM 770 C CA . VAL B 1 24 ? 21.729 16.767 10.198 1.00 20.16 24 VAL B CA 1
ATOM 771 C C . VAL B 1 24 ? 20.658 15.737 9.778 1.00 19.44 24 VAL B C 1
ATOM 772 O O . VAL B 1 24 ? 20.857 14.492 9.802 1.00 22.03 24 VAL B O 1
ATOM 776 N N . ALA B 1 25 ? 19.511 16.255 9.349 1.00 18.97 25 ALA B N 1
ATOM 777 C CA . ALA B 1 25 ? 18.384 15.438 8.971 1.00 19.12 25 ALA B CA 1
ATOM 778 C C . ALA B 1 25 ? 18.498 14.892 7.558 1.00 18.62 25 ALA B C 1
ATOM 779 O O . ALA B 1 25 ? 17.651 14.052 7.143 1.00 21.98 25 ALA B O 1
ATOM 781 N N . GLN B 1 26 ? 19.510 15.379 6.836 1.00 17.97 26 GLN B N 1
ATOM 782 C CA . GLN B 1 26 ? 19.717 15.046 5.436 1.00 17.34 26 GLN B CA 1
ATOM 783 C C . GLN B 1 26 ? 18.495 15.373 4.595 1.00 20.59 26 GLN B C 1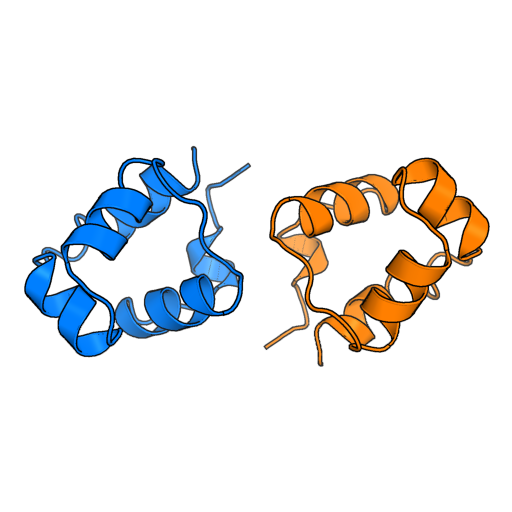
ATOM 784 O O . GLN B 1 26 ? 18.085 14.575 3.708 1.00 20.13 26 GLN B O 1
ATOM 790 N N . ILE B 1 27 ? 17.966 16.577 4.807 1.00 19.85 27 ILE B N 1
ATOM 791 C CA . ILE B 1 27 ? 16.933 17.111 3.940 1.00 18.04 27 ILE B CA 1
ATOM 792 C C . ILE B 1 27 ? 17.295 18.432 3.474 1.00 17.68 27 ILE B C 1
ATOM 793 O O . ILE B 1 27 ? 18.239 19.028 4.002 1.00 19.57 27 ILE B O 1
ATOM 798 N N . SER B 1 28 ? 16.647 18.901 2.448 1.00 15.63 28 SER B N 1
ATOM 799 C CA . SER B 1 28 ? 16.947 20.197 1.913 1.00 14.76 28 SER B CA 1
ATOM 800 C C . SER B 1 28 ? 16.378 21.302 2.808 1.00 14.81 28 SER B C 1
ATOM 801 O O . SER B 1 28 ? 15.450 21.076 3.534 1.00 14.42 28 SER B O 1
ATOM 804 N N . VAL B 1 29 ? 16.963 22.466 2.744 1.00 16.01 29 VAL B N 1
ATOM 805 C CA . VAL B 1 29 ? 16.406 23.639 3.353 1.00 16.82 29 VAL B CA 1
ATOM 806 C C . VAL B 1 29 ? 15.011 23.943 2.893 1.00 14.50 29 VAL B C 1
ATOM 807 O O . VAL B 1 29 ? 14.133 24.207 3.721 1.00 14.96 29 VAL B O 1
ATOM 811 N N . PRO B 1 30 ? 14.757 23.921 1.587 1.00 14.58 30 PRO B N 1
ATOM 812 C CA . PRO B 1 30 ? 13.413 24.177 1.168 1.00 14.38 30 PRO B CA 1
ATOM 813 C C . PRO B 1 30 ? 12.417 23.163 1.850 1.00 13.03 30 PRO B C 1
ATOM 814 O O . PRO B 1 30 ? 11.306 23.547 2.167 1.00 12.29 30 PRO B O 1
ATOM 818 N N . TYR B 1 31 ? 12.787 21.878 1.916 1.00 11.85 31 TYR B N 1
ATOM 819 C CA . TYR B 1 31 ? 11.877 20.938 2.536 1.00 9.59 31 TYR B CA 1
ATOM 820 C C . TYR B 1 31 ? 11.651 21.192 4.002 1.00 9.77 31 TYR B C 1
ATOM 821 O O . TYR B 1 31 ? 10.514 21.178 4.466 1.00 9.99 31 TYR B O 1
ATOM 830 N N . LEU B 1 32 ? 12.724 21.444 4.763 1.00 10.38 32 LEU B N 1
ATOM 831 C CA . LEU B 1 32 ? 12.501 21.726 6.184 1.00 9.92 32 LEU B CA 1
ATOM 832 C C . LEU B 1 32 ? 11.661 22.973 6.366 1.00 10.80 32 LEU B C 1
ATOM 833 O O . LEU B 1 32 ? 10.779 23.017 7.212 1.00 9.38 32 LEU B O 1
ATOM 838 N N . SER B 1 33 ? 11.923 23.993 5.514 1.00 10.36 33 SER B N 1
ATOM 839 C CA . SER B 1 33 ? 11.108 25.208 5.515 1.00 12.13 33 SER B CA 1
ATOM 840 C C . SER B 1 33 ? 9.629 24.868 5.314 1.00 10.55 33 SER B C 1
ATOM 841 O O . SER B 1 33 ? 8.717 25.327 5.974 1.00 10.93 33 SER B O 1
ATOM 844 N N . ASP B 1 34 ? 9.373 24.063 4.233 1.00 11.31 34 ASP B N 1
ATOM 845 C CA . ASP B 1 34 ? 7.978 23.695 3.943 1.00 10.10 34 ASP B CA 1
ATOM 846 C C . ASP B 1 34 ? 7.343 22.965 5.108 1.00 9.01 34 ASP B C 1
ATOM 847 O O . ASP B 1 34 ? 6.171 23.158 5.388 1.00 10.60 34 ASP B O 1
ATOM 852 N N . LEU B 1 35 ? 8.108 22.049 5.759 1.00 8.93 35 LEU B N 1
ATOM 853 C CA . LEU B 1 35 ? 7.574 21.335 6.913 1.00 8.46 35 LEU B CA 1
ATOM 854 C C . LEU B 1 35 ? 7.216 22.310 8.073 1.00 8.34 35 LEU B C 1
ATOM 855 O O . LEU B 1 35 ? 6.174 22.136 8.690 1.00 10.25 35 LEU B O 1
ATOM 860 N N . GLU B 1 36 ? 8.064 23.302 8.306 1.00 8.74 36 GLU B N 1
ATOM 861 C CA . GLU B 1 36 ? 7.790 24.246 9.395 1.00 8.27 36 GLU B CA 1
ATOM 862 C C . GLU B 1 36 ? 6.692 25.265 9.056 1.00 9.73 36 GLU B C 1
ATOM 863 O O . GLU B 1 36 ? 6.091 25.814 9.952 1.00 10.65 36 GLU B O 1
ATOM 869 N N . ARG B 1 37 ? 6.474 25.445 7.763 1.00 9.93 37 ARG B N 1
ATOM 870 C CA . ARG B 1 37 ? 5.391 26.342 7.315 1.00 11.93 37 ARG B CA 1
ATOM 871 C C . ARG B 1 37 ? 4.043 25.643 7.099 1.00 10.74 37 ARG B C 1
ATOM 872 O O . ARG B 1 37 ? 2.989 26.262 6.951 1.00 13.95 37 ARG B O 1
ATOM 880 N N . GLY B 1 38 ? 4.072 24.279 7.103 1.00 10.12 38 GLY B N 1
ATOM 881 C CA . GLY B 1 38 ? 2.849 23.546 6.857 1.00 11.34 38 GLY B CA 1
ATOM 882 C C . GLY B 1 38 ? 2.507 23.427 5.358 1.00 11.36 38 GLY B C 1
ATOM 883 O O . GLY B 1 38 ? 1.409 23.088 5.021 1.00 14.79 38 GLY B O 1
ATOM 884 N N . ARG B 1 39 ? 3.466 23.688 4.501 1.00 10.86 39 ARG B N 1
ATOM 885 C CA . ARG B 1 39 ? 3.250 23.602 3.046 1.00 12.26 39 ARG B CA 1
ATOM 886 C C . ARG B 1 39 ? 3.208 22.138 2.574 1.00 13.22 39 ARG B C 1
ATOM 887 O O . ARG B 1 39 ? 2.587 21.932 1.499 1.00 14.77 39 ARG B O 1
ATOM 895 N N . THR B 1 40 ? 3.847 21.228 3.317 1.00 12.23 40 THR B N 1
ATOM 896 C CA A THR B 1 40 ? 3.865 19.853 3.029 0.50 13.39 40 THR B CA 1
ATOM 897 C CA B THR B 1 40 ? 3.693 19.845 3.014 0.50 13.09 40 THR B CA 1
ATOM 898 C C . THR B 1 40 ? 3.599 19.145 4.367 1.00 13.37 40 THR B C 1
ATOM 899 O O . THR B 1 40 ? 4.014 19.722 5.368 1.00 14.69 40 THR B O 1
ATOM 906 N N . ASN B 1 41 ? 3.124 17.917 4.338 1.00 12.28 41 ASN B N 1
ATOM 907 C CA . ASN B 1 41 ? 2.956 17.142 5.569 1.00 10.87 41 ASN B CA 1
ATOM 908 C C . ASN B 1 41 ? 4.007 16.029 5.620 1.00 10.53 41 ASN B C 1
ATOM 909 O O . ASN B 1 41 ? 4.264 15.327 4.669 1.00 11.56 41 ASN B O 1
ATOM 914 N N . PRO B 1 42 ? 4.626 15.871 6.782 1.00 8.84 42 PRO B N 1
ATOM 915 C CA . PRO B 1 42 ? 5.674 14.831 6.899 1.00 9.01 42 PRO B CA 1
ATOM 916 C C . PRO B 1 42 ? 5.108 13.431 7.025 1.00 9.20 42 PRO B C 1
ATOM 917 O O . PRO B 1 42 ? 4.048 13.278 7.636 1.00 10.50 42 PRO B O 1
ATOM 921 N N . SER B 1 43 ? 5.872 12.470 6.531 1.00 9.14 43 SER B N 1
ATOM 922 C CA . SER B 1 43 ? 5.578 11.108 6.862 1.00 10.85 43 SER B CA 1
ATOM 923 C C . SER B 1 43 ? 6.092 10.844 8.294 1.00 9.95 43 SER B C 1
ATOM 924 O O . SER B 1 43 ? 6.851 11.573 8.906 1.00 9.70 43 SER B O 1
ATOM 927 N N . LEU B 1 44 ? 5.680 9.663 8.809 1.00 13.13 44 LEU B N 1
ATOM 928 C CA A LEU B 1 44 ? 6.201 9.221 10.140 0.70 13.22 44 LEU B CA 1
ATOM 929 C CA B LEU B 1 44 ? 6.251 9.159 10.083 0.30 13.88 44 LEU B CA 1
ATOM 930 C C . LEU B 1 44 ? 7.741 9.052 10.052 1.00 14.55 44 LEU B C 1
ATOM 931 O O . LEU B 1 44 ? 8.425 9.401 11.026 1.00 15.44 44 LEU B O 1
ATOM 940 N N . GLU B 1 45 ? 8.258 8.554 8.921 1.00 14.81 45 GLU B N 1
ATOM 941 C CA . GLU B 1 45 ? 9.712 8.402 8.776 1.00 14.27 45 GLU B CA 1
ATOM 942 C C . GLU B 1 45 ? 10.381 9.745 8.915 1.00 13.23 45 GLU B C 1
ATOM 943 O O . GLU B 1 45 ? 11.414 9.876 9.617 1.00 15.13 45 GLU B O 1
ATOM 949 N N . THR B 1 46 ? 9.826 10.785 8.296 1.00 11.48 46 THR B N 1
ATOM 950 C CA . THR B 1 46 ? 10.431 12.096 8.396 1.00 11.46 46 THR B CA 1
ATOM 951 C C . THR B 1 46 ? 10.339 12.636 9.833 1.00 9.94 46 THR B C 1
ATOM 952 O O . THR B 1 46 ? 11.335 13.219 10.341 1.00 9.78 46 THR B O 1
ATOM 956 N N . LEU B 1 47 ? 9.223 12.369 10.496 1.00 8.89 47 LEU B N 1
ATOM 957 C CA . LEU B 1 47 ? 9.173 12.714 11.889 1.00 9.17 47 LEU B CA 1
ATOM 958 C C . LEU B 1 47 ? 10.241 12.053 12.749 1.00 10.29 47 LEU B C 1
ATOM 959 O O . LEU B 1 47 ? 10.761 12.633 13.662 1.00 10.43 47 LEU B O 1
ATOM 964 N N . GLN B 1 48 ? 10.496 10.791 12.479 1.00 11.59 48 GLN B N 1
ATOM 965 C CA . GLN B 1 48 ? 11.580 10.110 13.162 1.00 13.34 48 GLN B CA 1
ATOM 966 C C . GLN B 1 48 ? 12.909 10.765 12.939 1.00 13.47 48 GLN B C 1
ATOM 967 O O . GLN B 1 48 ? 13.697 10.899 13.903 1.00 14.56 48 GLN B O 1
ATOM 973 N N . THR B 1 49 ? 13.178 11.124 11.716 1.00 13.17 49 THR B N 1
ATOM 974 C CA . THR B 1 49 ? 14.446 11.786 11.397 1.00 12.91 49 THR B CA 1
ATOM 975 C C . THR B 1 49 ? 14.571 13.097 12.197 1.00 12.50 49 THR B C 1
ATOM 976 O O . THR B 1 49 ? 15.622 13.391 12.755 1.00 12.51 49 THR B O 1
ATOM 980 N N . LEU B 1 50 ? 13.520 13.926 12.167 1.00 8.96 50 LEU B N 1
ATOM 981 C CA . LEU B 1 50 ? 13.585 15.191 12.882 1.00 9.08 50 LEU B CA 1
ATOM 982 C C . LEU B 1 50 ? 13.673 14.974 14.388 1.00 8.56 50 LEU B C 1
ATOM 983 O O . LEU B 1 50 ? 14.368 15.711 15.089 1.00 8.80 50 LEU B O 1
ATOM 988 N N . ALA B 1 51 ? 12.887 14.019 14.921 1.00 8.14 51 ALA B N 1
ATOM 989 C CA . ALA B 1 51 ? 12.985 13.773 16.367 1.00 8.46 51 ALA B CA 1
ATOM 990 C C . ALA B 1 51 ? 14.482 13.470 16.725 1.00 9.89 51 ALA B C 1
ATOM 991 O O . ALA B 1 51 ? 14.985 13.942 17.731 1.00 10.20 51 ALA B O 1
ATOM 993 N N . GLY B 1 52 ? 15.118 12.608 15.913 1.00 10.60 52 GLY B N 1
ATOM 994 C CA . GLY B 1 52 ? 16.522 12.340 16.152 1.00 11.44 52 GLY B CA 1
ATOM 995 C C . GLY B 1 52 ? 17.403 13.566 16.150 1.00 10.97 52 GLY B C 1
ATOM 996 O O . GLY B 1 52 ? 18.263 13.742 17.052 1.00 12.23 52 GLY B O 1
ATOM 997 N N . ALA B 1 53 ? 17.171 14.441 15.160 1.00 11.56 53 ALA B N 1
ATOM 998 C CA . ALA B 1 53 ? 17.912 15.679 15.107 1.00 12.77 53 ALA B CA 1
ATOM 999 C C . ALA B 1 53 ? 17.720 16.556 16.406 1.00 10.33 53 ALA B C 1
ATOM 1000 O O . ALA B 1 53 ? 18.579 17.337 16.789 1.00 12.43 53 ALA B O 1
ATOM 1002 N N . TYR B 1 54 ? 16.544 16.447 16.991 1.00 8.80 54 TYR B N 1
ATOM 1003 C CA . TYR B 1 54 ? 16.238 17.247 18.171 1.00 9.84 54 TYR B CA 1
ATOM 1004 C C . TYR B 1 54 ? 16.460 16.462 19.449 1.00 9.02 54 TYR B C 1
ATOM 1005 O O . TYR B 1 54 ? 16.105 16.932 20.523 1.00 9.24 54 TYR B O 1
ATOM 1014 N N . ASN B 1 55 ? 17.079 15.272 19.368 1.00 8.90 55 ASN B N 1
ATOM 1015 C CA . ASN B 1 55 ? 17.360 14.443 20.568 1.00 8.93 55 ASN B CA 1
ATOM 1016 C C . ASN B 1 55 ? 16.119 14.089 21.358 1.00 9.02 55 ASN B C 1
ATOM 1017 O O . ASN B 1 55 ? 16.162 14.023 22.586 1.00 11.74 55 ASN B O 1
ATOM 1022 N N . ILE B 1 56 ? 15.028 13.775 20.644 1.00 8.52 56 ILE B N 1
ATOM 1023 C CA . ILE B 1 56 ? 13.779 13.367 21.234 1.00 8.60 56 ILE B CA 1
ATOM 1024 C C . ILE B 1 56 ? 13.197 12.156 20.518 1.00 8.37 56 ILE B C 1
ATOM 1025 O O . ILE B 1 56 ? 13.770 11.724 19.504 1.00 10.67 56 ILE B O 1
ATOM 1030 N N . THR B 1 57 ? 12.128 11.606 21.033 1.00 8.36 57 THR B N 1
ATOM 1031 C CA . THR B 1 57 ? 11.406 10.558 20.341 1.00 9.12 57 THR B CA 1
ATOM 1032 C C . THR B 1 57 ? 10.270 11.157 19.568 1.00 7.57 57 THR B C 1
ATOM 1033 O O . THR B 1 57 ? 9.908 12.314 19.780 1.00 7.84 57 THR B O 1
ATOM 1037 N N . VAL B 1 58 ? 9.693 10.385 18.653 1.00 8.05 58 VAL B N 1
ATOM 1038 C CA A VAL B 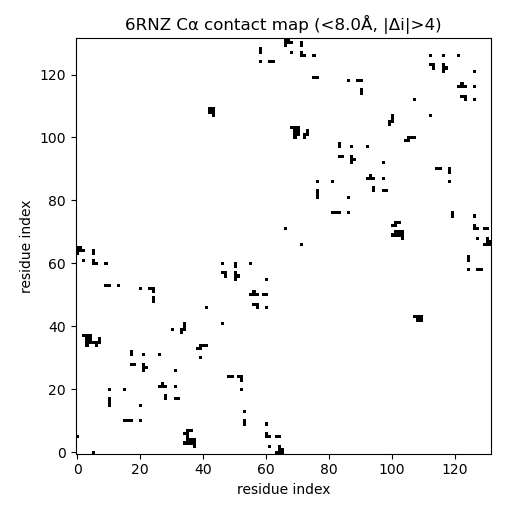1 58 ? 8.473 10.828 17.969 0.50 7.60 58 VAL B CA 1
ATOM 1039 C CA B VAL B 1 58 ? 8.538 10.838 17.975 0.50 7.67 58 VAL B CA 1
ATOM 1040 C C . VAL B 1 58 ? 7.353 11.079 18.973 1.00 6.60 58 VAL B C 1
ATOM 1041 O O . VAL B 1 58 ? 6.519 11.978 18.775 1.00 7.14 58 VAL B O 1
ATOM 1048 N N . HIS B 1 59 ? 7.302 10.299 20.035 1.00 6.93 59 HIS B N 1
ATOM 1049 C CA . HIS B 1 59 ? 6.288 10.474 21.066 1.00 6.66 59 HIS B CA 1
ATOM 1050 C C . HIS B 1 59 ? 6.399 11.857 21.701 1.00 6.55 59 HIS B C 1
ATOM 1051 O O . HIS B 1 59 ? 5.416 12.609 21.850 1.00 7.99 59 HIS B O 1
ATOM 1058 N N . ASP B 1 60 ? 7.623 12.246 21.996 1.00 6.89 60 ASP B N 1
ATOM 1059 C CA . ASP B 1 60 ? 7.896 13.584 22.543 1.00 7.31 60 ASP B CA 1
ATOM 1060 C C . ASP B 1 60 ? 7.584 14.679 21.533 1.00 7.11 60 ASP B C 1
ATOM 1061 O O . ASP B 1 60 ? 6.931 15.679 2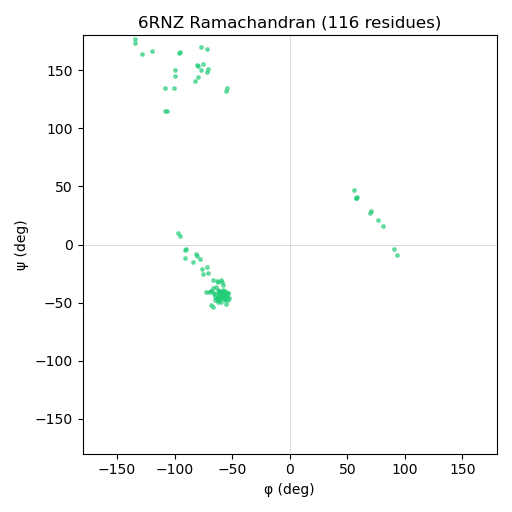1.827 1.00 8.32 60 ASP B O 1
ATOM 1066 N N . LEU B 1 61 ? 7.979 14.435 20.262 1.00 6.30 61 LEU B N 1
ATOM 1067 C CA . LEU B 1 61 ? 7.720 15.425 19.200 1.00 7.39 61 LEU B CA 1
ATOM 1068 C C . LEU B 1 61 ? 6.264 15.757 19.084 1.00 7.17 61 LEU B C 1
ATOM 1069 O O . LEU B 1 61 ? 5.891 16.911 18.902 1.00 8.21 61 LEU B O 1
ATOM 1074 N N . LEU B 1 62 ? 5.394 14.752 19.104 1.00 6.82 62 LEU B N 1
ATOM 1075 C CA . LEU B 1 62 ? 3.980 14.954 18.922 1.00 7.76 62 LEU B CA 1
ATOM 1076 C C . LEU B 1 62 ? 3.283 15.627 20.113 1.00 7.61 62 LEU B C 1
ATOM 1077 O O . LEU B 1 62 ? 2.147 16.074 19.987 1.00 9.00 62 LEU B O 1
ATOM 1082 N N . GLU B 1 63 ? 3.902 15.606 21.305 1.00 8.07 63 GLU B N 1
ATOM 1083 C CA . GLU B 1 63 ? 3.256 16.271 22.426 1.00 8.65 63 GLU B CA 1
ATOM 1084 C C . GLU B 1 63 ? 2.930 17.722 22.095 1.00 8.51 63 GLU B C 1
ATOM 1085 O O . GLU B 1 63 ? 3.750 18.462 21.550 1.00 9.69 63 GLU B O 1
ATOM 1091 N N . GLY B 1 64 ? 1.708 18.104 22.452 1.00 8.46 64 GLY B N 1
ATOM 1092 C CA . GLY B 1 64 ? 1.233 19.422 22.159 1.00 8.38 64 GLY B CA 1
ATOM 1093 C C . GLY B 1 64 ? 0.454 19.536 20.852 1.00 7.25 64 GLY B C 1
ATOM 1094 O O . GLY B 1 64 ? -0.084 20.615 20.536 1.00 8.93 64 GLY B O 1
ATOM 1095 N N . VAL B 1 65 ? 0.448 18.493 20.039 1.00 7.24 65 VAL B N 1
ATOM 1096 C CA . VAL B 1 65 ? -0.182 18.472 18.709 1.00 7.50 65 VAL B CA 1
ATOM 1097 C C . VAL B 1 65 ? -1.452 17.644 18.762 1.00 7.39 65 VAL B C 1
ATOM 1098 O O . VAL B 1 65 ? -1.376 16.435 18.995 1.00 7.70 65 VAL B O 1
ATOM 1102 N N . GLU B 1 66 ? -2.615 18.273 18.547 1.00 8.88 66 GLU B N 1
ATOM 1103 C CA . GLU B 1 66 ? -3.880 17.579 18.505 1.00 9.45 66 GLU B CA 1
ATOM 1104 C C . GLU B 1 66 ? -4.237 17.014 17.175 1.00 12.16 66 GLU B C 1
ATOM 1105 O O . GLU B 1 66 ? -3.667 17.434 16.212 1.00 14.84 66 GLU B O 1
#